Protein AF-A0A840VHY2-F1 (afdb_monomer)

Structure (mmCIF, N/CA/C/O backbone):
data_AF-A0A840VHY2-F1
#
_entry.id   AF-A0A840VHY2-F1
#
loop_
_atom_site.group_PDB
_atom_site.id
_atom_site.type_symbol
_atom_site.label_atom_id
_atom_site.label_alt_id
_atom_site.label_comp_id
_atom_site.label_asym_id
_atom_site.label_entity_id
_atom_site.label_seq_id
_atom_site.pdbx_PDB_ins_code
_atom_site.Cartn_x
_atom_site.Cartn_y
_atom_site.Cartn_z
_atom_site.occupancy
_atom_site.B_iso_or_equiv
_atom_site.auth_seq_id
_atom_site.auth_comp_id
_atom_site.auth_asym_id
_atom_site.auth_atom_id
_atom_site.pdbx_PDB_model_num
ATOM 1 N N . MET A 1 1 ? -12.587 -1.136 -8.332 1.00 75.00 1 MET A N 1
ATOM 2 C CA . MET A 1 1 ? -12.058 -1.126 -9.720 1.00 75.00 1 MET A CA 1
ATOM 3 C C . MET A 1 1 ? -10.696 -0.444 -9.816 1.00 75.00 1 MET A C 1
ATOM 5 O O . MET A 1 1 ? -9.792 -1.040 -10.387 1.00 75.00 1 MET A O 1
ATOM 9 N N . LEU A 1 2 ? -10.511 0.724 -9.185 1.00 86.31 2 LEU A N 1
ATOM 10 C CA . LEU A 1 2 ? -9.230 1.447 -9.151 1.00 86.31 2 LEU A CA 1
ATOM 11 C C . LEU A 1 2 ? -8.044 0.573 -8.717 1.00 86.31 2 LEU A C 1
ATOM 13 O O . LEU A 1 2 ? -7.010 0.560 -9.366 1.00 86.31 2 LEU A O 1
ATOM 17 N N . ARG A 1 3 ? -8.213 -0.231 -7.665 1.00 86.50 3 ARG A N 1
ATOM 18 C CA . ARG A 1 3 ? -7.134 -1.084 -7.158 1.00 86.50 3 ARG A CA 1
ATOM 19 C C . ARG A 1 3 ? -6.609 -2.098 -8.179 1.00 86.50 3 ARG A C 1
ATOM 21 O O . ARG A 1 3 ? -5.402 -2.212 -8.357 1.00 86.50 3 ARG A O 1
ATOM 28 N N . SER A 1 4 ? -7.498 -2.846 -8.832 1.00 88.25 4 SER A N 1
ATOM 29 C CA . SER A 1 4 ? -7.090 -3.825 -9.850 1.00 88.25 4 SER A CA 1
ATOM 30 C C . SER A 1 4 ? -6.409 -3.137 -11.030 1.00 88.25 4 SER A C 1
ATOM 32 O O . SER A 1 4 ? -5.451 -3.668 -11.579 1.00 88.25 4 SER A O 1
ATOM 34 N N . PHE A 1 5 ? -6.870 -1.931 -11.369 1.00 92.25 5 PHE A N 1
ATOM 35 C CA . PHE A 1 5 ? -6.256 -1.097 -12.391 1.00 92.25 5 PHE A CA 1
ATOM 36 C C . PHE A 1 5 ? -4.832 -0.667 -12.007 1.00 92.25 5 PHE A C 1
ATOM 38 O O . PHE A 1 5 ? -3.913 -0.870 -12.794 1.00 92.25 5 PHE A O 1
ATOM 45 N N . VAL A 1 6 ? -4.623 -0.157 -10.786 1.00 93.56 6 VAL A N 1
ATOM 46 C CA . VAL A 1 6 ? -3.290 0.246 -10.303 1.00 93.56 6 VAL A CA 1
ATOM 47 C C . VAL A 1 6 ? -2.339 -0.948 -10.264 1.00 93.56 6 VAL A C 1
ATOM 49 O O . VAL A 1 6 ? -1.221 -0.838 -10.748 1.00 93.56 6 VAL A O 1
ATOM 52 N N . ILE A 1 7 ? -2.790 -2.114 -9.785 1.00 93.75 7 ILE A N 1
ATOM 53 C CA . ILE A 1 7 ? -1.972 -3.338 -9.796 1.00 93.75 7 ILE A CA 1
ATOM 54 C C . ILE A 1 7 ? -1.594 -3.729 -11.230 1.00 93.75 7 ILE A C 1
ATOM 56 O O . ILE A 1 7 ? -0.434 -4.043 -11.489 1.00 93.75 7 ILE A O 1
ATOM 60 N N . GLY A 1 8 ? -2.543 -3.685 -12.169 1.00 95.50 8 GLY A N 1
ATOM 61 C CA . GLY A 1 8 ? -2.268 -3.945 -13.582 1.00 95.50 8 GLY A CA 1
ATOM 62 C C . GLY A 1 8 ? -1.224 -2.983 -14.155 1.00 95.50 8 GLY A C 1
ATOM 63 O O . GLY A 1 8 ? -0.268 -3.425 -14.787 1.00 95.50 8 GLY A O 1
ATOM 64 N N . LEU A 1 9 ? -1.354 -1.685 -13.869 1.00 95.81 9 LEU A N 1
ATOM 65 C CA . LEU A 1 9 ? -0.396 -0.661 -14.291 1.00 95.81 9 LEU A CA 1
ATOM 66 C C . LEU A 1 9 ? 1.001 -0.902 -13.700 1.00 95.81 9 LEU A C 1
ATOM 68 O O . LEU A 1 9 ? 1.990 -0.827 -14.426 1.00 95.81 9 LEU A O 1
ATOM 72 N N . SER A 1 10 ? 1.087 -1.246 -12.412 1.00 94.62 10 SER A N 1
ATOM 73 C CA . SER A 1 10 ? 2.349 -1.589 -11.749 1.00 94.62 10 SER A CA 1
ATOM 74 C C . SER A 1 10 ? 3.038 -2.775 -12.416 1.00 94.62 10 SER A C 1
ATOM 76 O O . SER A 1 10 ? 4.240 -2.729 -12.670 1.00 94.62 10 SER A O 1
ATOM 78 N N . LEU A 1 11 ? 2.283 -3.836 -12.722 1.00 96.44 11 LEU A N 1
ATOM 79 C CA . LEU A 1 11 ? 2.817 -5.032 -13.374 1.00 96.44 11 LEU A CA 1
ATOM 80 C C . LEU A 1 11 ? 3.286 -4.740 -14.801 1.00 96.44 11 LEU A C 1
ATOM 82 O O . LEU A 1 11 ? 4.338 -5.233 -15.202 1.00 96.44 11 LEU A O 1
ATOM 86 N N . LEU A 1 12 ? 2.556 -3.906 -15.547 1.00 97.00 12 LEU A N 1
ATOM 87 C CA . LEU A 1 12 ? 2.974 -3.461 -16.876 1.00 97.00 12 LEU A CA 1
ATOM 88 C C . LEU A 1 12 ? 4.256 -2.624 -16.821 1.00 97.00 12 LEU A C 1
ATOM 90 O O . LEU A 1 12 ? 5.151 -2.842 -17.633 1.00 97.00 12 LEU A O 1
ATOM 94 N N . ALA A 1 13 ? 4.381 -1.711 -15.856 1.00 95.38 13 ALA A N 1
ATOM 95 C CA . ALA A 1 13 ? 5.586 -0.903 -15.681 1.00 95.38 13 ALA A CA 1
ATOM 96 C C . ALA A 1 13 ? 6.808 -1.765 -15.311 1.00 95.38 13 ALA A C 1
ATOM 98 O O . ALA A 1 13 ? 7.882 -1.592 -15.887 1.00 95.38 13 ALA A O 1
ATOM 99 N N . LEU A 1 14 ? 6.631 -2.738 -14.410 1.00 96.19 14 LEU A N 1
ATOM 100 C CA . LEU A 1 14 ? 7.678 -3.686 -14.015 1.00 96.19 14 LEU A CA 1
ATOM 101 C C . LEU A 1 14 ? 8.089 -4.605 -15.171 1.00 96.19 14 LEU A C 1
ATOM 103 O O . LEU A 1 14 ? 9.277 -4.735 -15.460 1.00 96.19 14 LEU A O 1
ATOM 107 N N . GLY A 1 15 ? 7.117 -5.224 -15.844 1.00 95.19 15 GLY A N 1
ATOM 108 C CA . GLY A 1 15 ? 7.366 -6.129 -16.964 1.00 95.19 15 GLY A CA 1
ATOM 109 C C . GLY A 1 15 ? 7.969 -5.407 -18.167 1.00 95.19 15 GLY A C 1
ATOM 110 O O . GLY A 1 15 ? 8.944 -5.881 -18.742 1.00 95.19 15 GLY A O 1
ATOM 111 N N . GLY A 1 16 ? 7.443 -4.228 -18.506 1.00 94.25 16 GLY A N 1
ATOM 112 C CA . GLY A 1 16 ? 7.958 -3.392 -19.588 1.00 94.25 16 GLY A CA 1
ATOM 113 C C . GLY A 1 16 ? 9.378 -2.895 -19.321 1.00 94.25 16 GLY A C 1
ATOM 114 O O . GLY A 1 16 ? 10.222 -2.974 -20.210 1.00 94.25 16 GLY A O 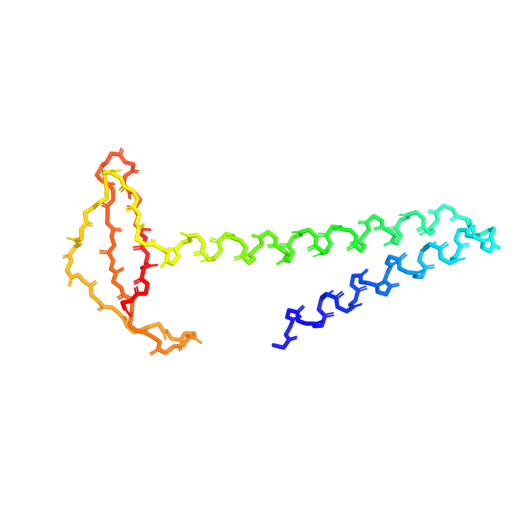1
ATOM 115 N N . GLY A 1 17 ? 9.673 -2.450 -18.095 1.00 93.50 17 GLY A N 1
ATOM 116 C CA . GLY A 1 17 ? 11.028 -2.065 -17.699 1.00 93.50 17 GLY A CA 1
ATOM 117 C C . GLY A 1 17 ? 12.014 -3.237 -17.739 1.00 93.50 17 GLY A C 1
ATOM 118 O O . GLY A 1 17 ? 13.100 -3.102 -18.298 1.00 93.50 17 GLY A O 1
ATOM 119 N N . LEU A 1 18 ? 11.618 -4.414 -17.242 1.00 95.06 18 LEU A N 1
ATOM 120 C CA . LEU A 1 18 ? 12.457 -5.616 -17.280 1.00 95.06 18 LEU A CA 1
ATOM 121 C C . LEU A 1 18 ? 12.757 -6.062 -18.718 1.00 95.06 18 LEU A C 1
ATOM 123 O O . LEU A 1 18 ? 13.916 -6.284 -19.062 1.00 95.06 18 LEU A O 1
ATOM 127 N N . LEU A 1 19 ? 11.731 -6.160 -19.569 1.00 95.94 19 LEU A N 1
ATOM 128 C CA . LEU A 1 19 ? 11.902 -6.505 -20.983 1.00 95.94 19 LEU A CA 1
ATOM 129 C C . LEU A 1 19 ? 12.755 -5.464 -21.714 1.00 95.94 19 LEU A C 1
ATOM 131 O O . LEU A 1 19 ? 13.629 -5.828 -22.497 1.00 95.94 19 LEU A O 1
ATOM 135 N N . GLY A 1 20 ? 12.543 -4.179 -21.420 1.00 94.06 20 GLY A N 1
ATOM 136 C CA . GLY A 1 20 ? 13.339 -3.083 -21.960 1.00 94.06 20 GLY A CA 1
ATOM 137 C C . GLY A 1 20 ? 14.816 -3.191 -21.586 1.00 94.06 20 GLY A C 1
ATOM 138 O O . GLY A 1 20 ? 15.664 -3.002 -22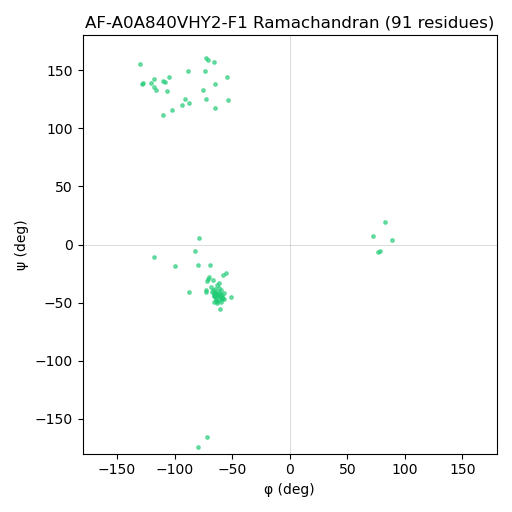.451 1.00 94.06 20 GLY A O 1
ATOM 139 N N . LEU A 1 21 ? 15.142 -3.550 -20.340 1.00 93.44 21 LEU A N 1
ATOM 14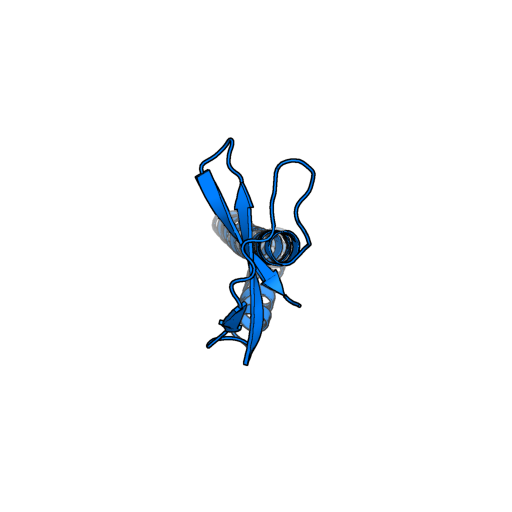0 C CA . LEU A 1 21 ? 16.528 -3.784 -19.913 1.00 93.44 21 LEU A CA 1
ATOM 141 C C . LEU A 1 21 ? 17.156 -4.993 -20.611 1.00 93.44 21 LEU A C 1
ATOM 143 O O . LEU A 1 21 ? 18.284 -4.898 -21.088 1.00 93.44 21 LEU A O 1
ATOM 147 N N . VAL A 1 22 ? 16.425 -6.108 -20.720 1.00 94.94 22 VAL A N 1
ATOM 148 C CA . VAL A 1 22 ? 16.897 -7.309 -21.435 1.00 94.94 22 VAL A CA 1
ATOM 149 C C . VAL A 1 22 ? 17.158 -7.007 -22.915 1.00 94.94 22 VAL A C 1
ATOM 151 O O . VAL A 1 22 ? 18.099 -7.540 -23.496 1.00 94.94 22 VAL A O 1
ATOM 154 N N . ALA A 1 23 ? 16.377 -6.106 -23.513 1.00 95.00 23 ALA A N 1
ATOM 155 C CA . ALA A 1 23 ? 16.555 -5.639 -24.885 1.00 95.00 23 ALA A CA 1
ATOM 156 C C . ALA A 1 23 ? 17.674 -4.584 -25.062 1.00 95.00 23 ALA A C 1
ATOM 158 O O . ALA A 1 23 ? 17.825 -4.043 -26.156 1.00 95.00 23 ALA A O 1
ATOM 159 N N . GLY A 1 24 ? 18.456 -4.273 -24.019 1.00 92.88 24 GLY A N 1
ATOM 160 C CA . GLY A 1 24 ? 19.544 -3.285 -24.077 1.00 92.88 24 GLY A CA 1
ATOM 161 C C . GLY A 1 24 ? 19.094 -1.829 -23.905 1.00 92.88 24 GLY A C 1
ATOM 162 O O . GLY A 1 24 ? 19.805 -0.905 -24.296 1.00 92.88 24 GLY A O 1
ATOM 163 N N . GLY A 1 25 ? 17.903 -1.607 -23.348 1.00 89.69 25 GLY A N 1
ATOM 164 C CA . GLY A 1 25 ? 17.346 -0.285 -23.087 1.00 89.69 25 GLY A CA 1
ATOM 165 C C . GLY A 1 25 ? 18.122 0.517 -22.038 1.00 89.69 25 GLY A C 1
ATOM 166 O O . GLY A 1 25 ? 18.823 -0.020 -21.183 1.00 89.69 25 GLY A O 1
ATOM 167 N N . GLY A 1 26 ? 17.979 1.841 -22.106 1.00 90.00 26 GLY A N 1
ATOM 168 C CA . GLY A 1 26 ? 18.707 2.775 -21.248 1.00 90.00 26 GLY A CA 1
ATOM 169 C C . GLY A 1 26 ? 18.142 2.935 -19.825 1.00 90.00 26 GLY A C 1
ATOM 170 O O . GLY A 1 26 ? 17.157 2.295 -19.448 1.00 90.00 26 GLY A O 1
ATOM 171 N N . PRO A 1 27 ? 18.710 3.872 -19.039 1.00 88.06 27 PRO A N 1
ATOM 172 C CA . PRO A 1 27 ? 18.370 4.090 -17.626 1.00 88.06 27 PRO A CA 1
ATOM 173 C C . PRO A 1 27 ? 16.883 4.354 -17.340 1.00 88.06 27 PRO A C 1
ATOM 175 O O . PRO A 1 27 ? 16.405 4.068 -16.244 1.00 88.06 27 PRO A O 1
ATOM 178 N N . GLY A 1 28 ? 16.125 4.852 -18.324 1.00 88.88 28 GLY A N 1
ATOM 179 C CA . GLY A 1 28 ? 14.677 5.052 -18.205 1.00 88.88 28 GLY A CA 1
ATOM 180 C C . GLY A 1 28 ? 13.896 3.773 -17.873 1.00 88.88 28 GLY A C 1
ATOM 181 O O . GLY A 1 28 ? 12.858 3.852 -17.221 1.00 88.88 28 GLY A O 1
ATOM 182 N N . MET A 1 29 ? 14.420 2.596 -18.235 1.00 92.69 29 MET A N 1
ATOM 183 C CA . MET A 1 29 ? 13.803 1.304 -17.910 1.00 92.69 29 MET A CA 1
ATOM 184 C C . MET A 1 29 ? 13.928 0.952 -16.425 1.00 92.69 29 MET A C 1
ATOM 186 O O . MET A 1 29 ? 13.034 0.347 -15.844 1.00 92.69 29 MET A O 1
ATOM 190 N N . ILE A 1 30 ? 15.004 1.395 -15.770 1.00 91.25 30 ILE A N 1
ATOM 191 C CA . ILE A 1 30 ? 15.137 1.279 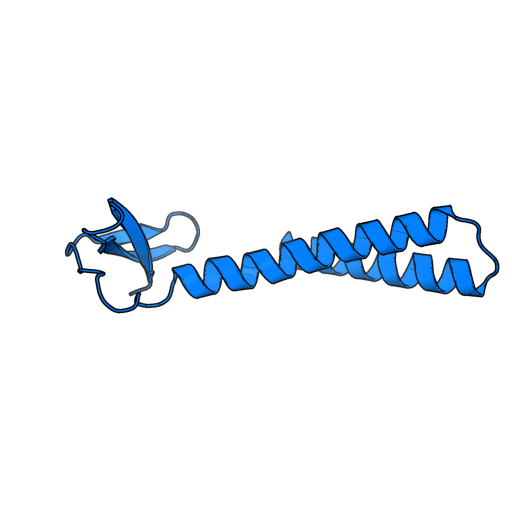-14.313 1.00 91.25 30 ILE A CA 1
ATOM 192 C C . ILE A 1 30 ? 14.108 2.196 -13.640 1.00 91.25 30 ILE A C 1
ATOM 194 O O . ILE A 1 30 ? 13.446 1.795 -12.686 1.00 91.25 30 ILE A O 1
ATOM 198 N N . GLY A 1 31 ? 13.921 3.408 -14.176 1.00 92.62 31 GLY A N 1
ATOM 199 C CA . GLY A 1 31 ? 12.921 4.358 -13.688 1.00 92.62 31 GLY A CA 1
ATOM 200 C C . GLY A 1 31 ? 11.492 3.810 -13.740 1.00 92.62 31 GLY A C 1
ATOM 201 O O . GLY A 1 31 ? 10.756 3.933 -12.761 1.00 92.62 31 GLY A O 1
ATOM 202 N N . SER A 1 32 ? 11.108 3.147 -14.836 1.00 91.88 32 SER A N 1
ATOM 203 C CA . SER A 1 32 ? 9.783 2.522 -14.947 1.00 91.88 32 SER A CA 1
ATOM 204 C C . SER A 1 32 ? 9.593 1.376 -13.951 1.00 91.88 32 SER A C 1
ATOM 206 O O . SER A 1 32 ? 8.525 1.270 -13.346 1.00 91.88 32 SER A O 1
ATOM 208 N N . MET A 1 33 ? 10.632 0.570 -13.702 1.00 94.44 33 MET A N 1
ATOM 209 C CA . MET A 1 33 ? 10.579 -0.482 -12.684 1.00 94.44 33 MET A CA 1
ATOM 210 C C . MET A 1 33 ? 10.434 0.086 -11.272 1.00 94.44 33 MET A C 1
ATOM 212 O O . MET A 1 33 ? 9.603 -0.400 -10.507 1.00 94.44 33 MET A O 1
ATOM 216 N N . ILE A 1 34 ? 11.195 1.129 -10.928 1.00 95.88 34 ILE A N 1
ATOM 217 C CA . ILE A 1 34 ? 11.083 1.805 -9.629 1.00 95.88 34 ILE A CA 1
ATOM 218 C C . ILE A 1 34 ? 9.660 2.340 -9.443 1.00 95.88 34 ILE A C 1
ATOM 220 O O . ILE A 1 34 ? 9.037 2.095 -8.412 1.00 95.88 34 ILE A O 1
ATOM 224 N N . PHE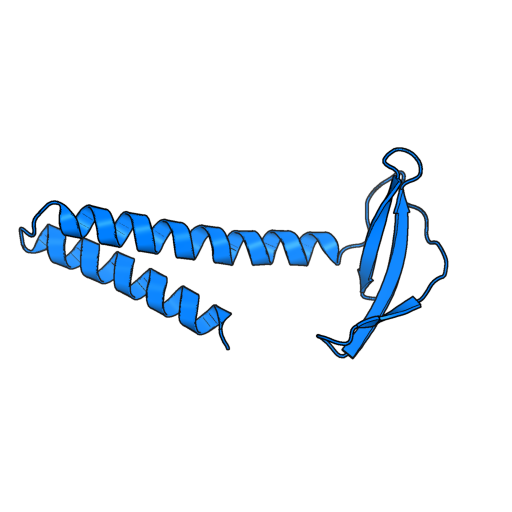 A 1 35 ? 9.115 3.012 -10.456 1.00 95.19 35 PHE A N 1
ATOM 225 C CA . PHE A 1 35 ? 7.758 3.547 -10.407 1.00 95.19 35 PHE A CA 1
ATOM 226 C C . PHE A 1 35 ? 6.701 2.448 -10.224 1.00 95.19 35 PHE A C 1
ATOM 228 O O . PHE A 1 35 ? 5.849 2.543 -9.339 1.00 95.19 35 PHE A O 1
ATOM 235 N N . GLY A 1 36 ? 6.789 1.368 -11.007 1.00 93.75 36 GLY A N 1
ATOM 236 C CA . GLY A 1 36 ? 5.900 0.214 -10.872 1.00 93.75 36 GLY A CA 1
ATOM 237 C C . GLY A 1 36 ? 5.989 -0.434 -9.490 1.00 93.75 36 GLY A C 1
ATOM 238 O O . GLY A 1 36 ? 4.962 -0.785 -8.906 1.00 93.75 36 GLY A O 1
ATOM 239 N N . LEU A 1 37 ? 7.199 -0.527 -8.929 1.00 95.75 37 LEU A N 1
ATOM 240 C CA . LEU A 1 37 ? 7.428 -1.057 -7.589 1.00 95.75 37 LEU A CA 1
ATOM 241 C C . LEU A 1 37 ? 6.765 -0.189 -6.515 1.00 95.75 37 LEU A C 1
ATOM 243 O O . LEU A 1 37 ? 6.062 -0.733 -5.669 1.00 95.75 37 LEU A O 1
ATOM 247 N N . PHE A 1 38 ? 6.931 1.136 -6.572 1.00 96.00 38 PHE A N 1
ATOM 248 C CA . PHE A 1 38 ? 6.296 2.070 -5.633 1.00 96.00 38 PHE A CA 1
ATOM 249 C C . PHE A 1 38 ? 4.769 1.974 -5.657 1.00 96.00 38 PHE A C 1
ATOM 251 O O . PHE A 1 38 ? 4.131 1.911 -4.605 1.00 96.00 38 PHE A O 1
ATOM 258 N N . LEU A 1 39 ? 4.170 1.916 -6.849 1.00 94.06 39 LEU A N 1
ATOM 259 C CA . LEU A 1 39 ? 2.723 1.758 -6.978 1.00 94.06 39 LEU A CA 1
ATOM 260 C C . LEU A 1 39 ? 2.247 0.419 -6.407 1.00 94.06 39 LEU A C 1
ATOM 262 O O . LEU A 1 39 ? 1.228 0.358 -5.715 1.00 94.06 39 LEU A O 1
ATOM 266 N N . LEU A 1 40 ? 2.982 -0.663 -6.683 1.00 93.81 40 LEU A N 1
ATOM 267 C CA . LEU A 1 40 ? 2.642 -1.993 -6.185 1.00 93.81 40 LEU A CA 1
ATOM 268 C C . LEU A 1 40 ? 2.706 -2.044 -4.653 1.00 93.81 40 LEU A C 1
ATOM 270 O O . LEU A 1 40 ? 1.751 -2.489 -4.015 1.00 93.81 40 LEU A O 1
ATOM 274 N N . THR A 1 41 ? 3.810 -1.579 -4.064 1.00 93.12 41 THR A N 1
ATOM 275 C CA . THR A 1 41 ? 4.022 -1.629 -2.613 1.00 93.12 41 THR A CA 1
ATOM 276 C C . THR A 1 41 ? 3.023 -0.752 -1.879 1.00 93.12 41 THR A C 1
ATOM 278 O O . THR A 1 41 ? 2.401 -1.241 -0.941 1.00 93.12 41 THR A O 1
ATOM 281 N N . GLY A 1 42 ? 2.777 0.478 -2.343 1.00 90.56 42 GLY A N 1
ATOM 282 C CA . GLY A 1 42 ? 1.760 1.359 -1.765 1.00 90.56 42 GLY A CA 1
ATOM 283 C C . GLY A 1 42 ? 0.372 0.718 -1.773 1.00 90.56 42 GLY A C 1
ATOM 284 O O . GLY A 1 42 ? -0.286 0.647 -0.740 1.00 90.56 42 GLY A O 1
ATOM 285 N N . THR A 1 43 ? -0.033 0.134 -2.903 1.00 89.94 43 THR A N 1
ATOM 286 C CA . THR A 1 43 ? -1.360 -0.490 -3.049 1.00 89.94 43 THR A CA 1
ATOM 287 C C . THR A 1 43 ? -1.522 -1.756 -2.197 1.00 89.94 43 THR A C 1
ATOM 289 O O . THR A 1 43 ? -2.606 -2.052 -1.685 1.00 89.94 43 THR A O 1
ATOM 292 N N . VAL A 1 44 ? -0.460 -2.554 -2.051 1.00 87.44 44 VAL A N 1
ATOM 293 C CA . VAL A 1 44 ? -0.473 -3.748 -1.192 1.00 87.44 44 VAL A CA 1
ATOM 294 C C . VAL A 1 44 ? -0.449 -3.354 0.285 1.00 87.44 44 VAL A C 1
ATOM 296 O O . VAL A 1 44 ? -1.180 -3.947 1.082 1.00 87.44 44 VAL A O 1
ATOM 299 N N . PHE A 1 45 ? 0.339 -2.342 0.644 1.00 87.56 45 PHE A N 1
ATOM 300 C CA . PHE A 1 45 ? 0.429 -1.839 2.010 1.00 87.56 45 PHE A CA 1
ATOM 301 C C . PHE A 1 45 ? -0.890 -1.216 2.463 1.00 87.56 45 PHE A C 1
ATOM 303 O O . PHE A 1 45 ? -1.360 -1.521 3.555 1.00 87.56 45 PHE A O 1
ATOM 310 N N . GLU A 1 46 ? -1.549 -0.448 1.596 1.00 83.75 46 GLU A N 1
ATOM 311 C CA . GLU A 1 46 ? -2.867 0.124 1.862 1.00 83.75 46 GLU A CA 1
ATOM 312 C C . GLU A 1 46 ? -3.897 -0.968 2.202 1.00 83.75 46 GLU A C 1
ATOM 314 O O . GLU A 1 46 ? -4.650 -0.849 3.168 1.00 83.75 46 GLU A O 1
ATOM 319 N N . ARG A 1 47 ? -3.876 -2.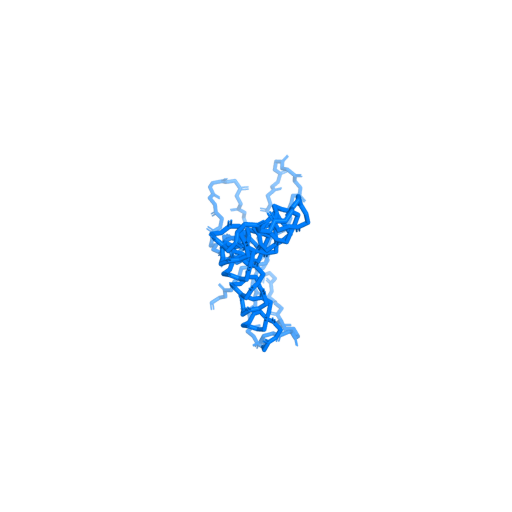105 1.488 1.00 75.19 47 ARG A N 1
ATOM 320 C CA . ARG A 1 47 ? -4.723 -3.257 1.843 1.00 75.19 47 ARG A CA 1
ATOM 321 C C . ARG A 1 47 ? -4.401 -3.799 3.228 1.00 75.19 47 ARG A C 1
ATOM 323 O O . ARG A 1 47 ? -5.322 -4.175 3.949 1.00 75.19 47 ARG A O 1
ATOM 330 N N . HIS A 1 48 ? -3.121 -3.948 3.553 1.00 73.62 48 HIS A N 1
ATOM 331 C CA . HIS A 1 48 ? -2.730 -4.490 4.850 1.00 73.62 48 HIS A CA 1
ATOM 332 C C . HIS A 1 48 ? -3.155 -3.549 5.981 1.00 73.62 48 HIS A C 1
ATOM 334 O O . HIS A 1 48 ? -3.731 -3.998 6.968 1.00 73.62 48 HIS A O 1
ATOM 340 N N . TYR A 1 49 ? -2.964 -2.247 5.782 1.00 74.75 49 TYR A N 1
ATOM 341 C CA . TYR A 1 49 ? -3.357 -1.208 6.718 1.00 74.75 49 TYR A CA 1
ATOM 342 C C . TYR A 1 49 ? -4.869 -1.201 6.972 1.00 74.75 49 TYR A C 1
ATOM 344 O O . TYR A 1 49 ? -5.291 -1.403 8.110 1.00 74.75 49 TYR A O 1
ATOM 352 N N . HIS A 1 50 ? -5.692 -1.089 5.922 1.00 72.31 50 HIS A N 1
ATOM 353 C CA . HIS A 1 50 ? -7.156 -1.096 6.065 1.00 72.31 50 HIS A CA 1
ATOM 354 C C . HIS A 1 50 ? -7.673 -2.406 6.664 1.00 72.31 50 HIS A C 1
ATOM 356 O O . HIS A 1 50 ? -8.583 -2.397 7.489 1.00 72.31 50 HIS A O 1
ATOM 362 N N . ARG A 1 51 ? -7.069 -3.548 6.306 1.00 70.12 51 ARG A N 1
ATOM 363 C CA . ARG A 1 51 ? -7.446 -4.845 6.884 1.00 70.12 51 ARG A CA 1
ATOM 364 C C . ARG A 1 51 ? -7.157 -4.910 8.383 1.00 70.12 51 ARG A C 1
ATOM 366 O O . ARG A 1 51 ? -7.980 -5.443 9.117 1.00 70.12 51 ARG A O 1
ATOM 373 N N . ASN A 1 52 ? -6.023 -4.378 8.836 1.00 69.88 52 ASN A N 1
ATOM 374 C CA . ASN A 1 52 ? -5.669 -4.373 10.256 1.00 69.88 52 ASN A CA 1
ATOM 375 C C . ASN A 1 52 ? -6.534 -3.395 11.064 1.00 69.88 52 ASN A C 1
ATOM 377 O O . ASN A 1 52 ? -6.792 -3.639 12.239 1.00 69.88 52 ASN A O 1
ATOM 381 N N . GLN A 1 53 ? -7.007 -2.307 10.450 1.00 70.25 53 GLN A N 1
ATOM 382 C CA . GLN A 1 53 ? -7.905 -1.362 11.119 1.00 70.25 53 GLN A CA 1
ATOM 383 C C . GLN A 1 53 ? -9.305 -1.926 11.377 1.00 70.25 53 GLN A C 1
ATOM 385 O O . GLN A 1 53 ? -9.937 -1.539 12.353 1.00 70.25 53 GLN A O 1
ATOM 390 N N . ARG A 1 54 ? -9.762 -2.867 10.548 1.00 71.38 54 ARG A N 1
ATOM 391 C CA . ARG A 1 54 ? -11.079 -3.513 10.680 1.00 71.38 54 ARG A CA 1
ATOM 392 C C . ARG A 1 54 ? -11.124 -4.649 11.688 1.00 71.38 54 ARG A C 1
ATOM 394 O O . ARG A 1 54 ? -12.185 -5.222 11.900 1.00 71.38 54 ARG A O 1
ATOM 401 N N . GLN A 1 55 ? -9.988 -5.025 12.264 1.00 75.62 55 GLN A N 1
ATOM 402 C CA . GLN A 1 55 ? -9.937 -6.079 13.268 1.00 75.62 55 GLN A CA 1
ATOM 403 C C . GLN A 1 55 ? -10.167 -5.506 14.661 1.00 75.62 55 GLN A C 1
ATOM 405 O O . GLN A 1 55 ? -9.791 -4.367 14.950 1.00 75.62 55 GLN A O 1
ATOM 410 N N . ILE A 1 56 ? -10.756 -6.336 15.527 1.00 76.12 56 ILE A N 1
ATOM 411 C CA . ILE A 1 56 ? -10.900 -6.027 16.948 1.00 76.12 56 ILE A CA 1
ATOM 412 C C . ILE A 1 56 ? -9.509 -5.672 17.497 1.00 76.12 56 ILE A C 1
ATOM 414 O O . ILE A 1 56 ? -8.573 -6.461 17.317 1.00 76.12 56 ILE A O 1
ATOM 418 N N . PRO A 1 57 ? -9.333 -4.490 18.109 1.00 77.75 57 PRO A N 1
ATOM 419 C CA . PRO A 1 57 ? -8.022 -4.060 18.551 1.00 77.75 57 PRO A CA 1
ATOM 420 C C . PRO A 1 57 ? -7.573 -4.860 19.786 1.00 77.75 57 PRO A C 1
ATOM 422 O O . PRO A 1 57 ? -8.381 -5.465 20.487 1.00 77.75 57 PRO A O 1
ATOM 425 N N . GLY A 1 58 ? -6.264 -4.862 20.050 1.00 79.62 58 GLY A N 1
ATOM 426 C CA . GLY A 1 58 ? -5.672 -5.545 21.204 1.00 79.62 58 GLY A CA 1
ATOM 427 C C . GLY A 1 58 ? -5.951 -4.865 22.559 1.00 79.62 58 GLY A C 1
ATOM 428 O O . GLY A 1 58 ? -6.798 -3.979 22.656 1.00 79.62 58 GLY A O 1
ATOM 429 N N . PRO A 1 59 ? -5.220 -5.252 23.620 1.00 78.69 59 PRO A N 1
ATOM 430 C CA . PRO A 1 59 ? -5.394 -4.711 24.971 1.00 78.69 59 PRO A CA 1
ATOM 431 C C . PRO A 1 59 ? -5.306 -3.175 25.027 1.00 78.69 59 PRO A C 1
ATOM 433 O O . PRO A 1 59 ? -4.504 -2.571 24.314 1.00 78.69 59 PRO A O 1
ATOM 436 N N . GLY A 1 60 ? -6.111 -2.551 25.893 1.00 82.25 60 GLY A N 1
ATOM 437 C CA . GLY A 1 60 ? -6.173 -1.090 26.060 1.00 82.25 60 GLY A CA 1
ATOM 438 C C . GLY A 1 60 ? -7.172 -0.379 25.143 1.00 82.25 60 GLY A C 1
ATOM 439 O O . GLY A 1 60 ? -7.238 0.847 25.150 1.00 82.25 60 GLY A O 1
ATOM 440 N N . TRP A 1 61 ? -7.935 -1.134 24.352 1.00 86.94 61 TRP A N 1
ATOM 441 C CA . TRP A 1 61 ? -9.048 -0.617 23.566 1.00 86.94 61 TRP A CA 1
ATOM 442 C C . TRP A 1 61 ? -10.378 -1.040 24.180 1.00 86.94 61 TRP A C 1
ATOM 444 O O . TRP A 1 61 ? -10.592 -2.217 24.467 1.00 86.94 61 TRP A O 1
ATOM 454 N N . GLU A 1 62 ? -11.285 -0.083 24.325 1.00 87.56 62 GLU A N 1
ATOM 455 C CA . GLU A 1 62 ? -12.604 -0.271 24.910 1.00 87.56 62 GLU A CA 1
ATOM 456 C C . GLU A 1 62 ? -13.706 0.028 23.896 1.00 87.56 62 GLU A C 1
ATOM 458 O O . GLU A 1 62 ? -13.610 0.945 23.074 1.00 87.56 62 GLU A O 1
ATOM 463 N N . ARG A 1 63 ? -14.780 -0.762 23.953 1.00 87.31 63 ARG A N 1
ATOM 464 C CA . ARG A 1 63 ? -15.981 -0.527 23.151 1.00 87.31 63 ARG A CA 1
ATOM 465 C C . ARG A 1 63 ? -16.725 0.677 23.706 1.00 87.31 63 ARG A C 1
ATOM 467 O O . ARG A 1 63 ? -17.143 0.668 24.857 1.00 87.31 63 ARG A O 1
ATOM 474 N N . THR A 1 64 ? -16.982 1.656 22.848 1.00 88.38 64 THR A N 1
ATOM 475 C CA . THR A 1 64 ? -17.800 2.825 23.210 1.00 88.38 64 THR A CA 1
ATOM 476 C C . THR A 1 64 ? -19.303 2.529 23.172 1.00 88.38 64 THR A C 1
ATOM 478 O O . THR A 1 64 ? -20.098 3.275 23.732 1.00 88.38 64 THR A O 1
ATOM 481 N N . GLY A 1 65 ? -19.713 1.448 22.495 1.00 86.25 65 GLY A N 1
ATOM 482 C CA . GLY A 1 65 ? -21.119 1.133 22.223 1.00 86.25 65 GLY A CA 1
ATOM 483 C C . GLY A 1 65 ? -21.724 1.938 21.067 1.00 86.25 65 GLY A C 1
ATOM 484 O O . GLY A 1 65 ? -22.850 1.658 20.653 1.00 86.25 65 GLY A O 1
ATOM 485 N N . GLU A 1 66 ? -20.984 2.897 20.504 1.00 86.81 66 GLU A N 1
ATOM 486 C CA . GLU A 1 66 ? -21.408 3.648 19.328 1.00 86.81 66 GLU A CA 1
ATOM 487 C C . GLU A 1 66 ? -21.272 2.786 18.067 1.00 86.81 66 GLU A C 1
ATOM 489 O O . GLU A 1 66 ? -20.238 2.155 17.824 1.00 86.81 66 GLU A O 1
ATOM 494 N N . THR A 1 67 ? -22.321 2.776 17.241 1.00 88.19 67 THR A N 1
ATOM 495 C CA . THR A 1 67 ? -22.328 2.084 15.948 1.00 88.19 67 THR A CA 1
ATOM 496 C C . THR A 1 67 ? -22.763 3.028 14.838 1.00 88.19 67 THR A C 1
ATOM 498 O O . THR A 1 67 ? -23.687 3.823 15.004 1.00 88.19 67 THR A O 1
ATOM 501 N N . PHE A 1 68 ? -22.093 2.931 13.694 1.00 86.69 68 PHE A N 1
ATOM 502 C CA . PHE A 1 68 ? -22.330 3.762 12.521 1.00 86.69 68 PHE A CA 1
ATOM 503 C C . PHE A 1 68 ? -22.471 2.884 11.285 1.00 86.69 68 PHE A C 1
ATOM 505 O O . PHE A 1 68 ? -21.954 1.770 11.229 1.00 86.69 68 PHE A O 1
ATOM 512 N N . LYS A 1 69 ? -23.167 3.391 10.270 1.00 84.25 69 LYS A N 1
ATOM 513 C CA . LYS A 1 69 ? -23.229 2.742 8.962 1.00 84.25 69 LYS A CA 1
ATOM 514 C C . LYS A 1 69 ? -22.143 3.342 8.078 1.00 84.25 69 LYS A C 1
ATOM 516 O O . LYS A 1 69 ? -22.164 4.548 7.847 1.00 84.25 69 LYS A O 1
ATOM 521 N N . ASP A 1 70 ? -21.211 2.522 7.605 1.00 78.19 70 ASP A N 1
ATOM 522 C CA . ASP A 1 70 ? -20.153 2.969 6.702 1.00 78.19 70 ASP A CA 1
ATOM 523 C C . ASP A 1 70 ? -20.788 3.413 5.368 1.00 78.19 70 ASP A C 1
ATOM 525 O O . ASP A 1 70 ? -21.422 2.594 4.695 1.00 78.19 70 ASP A O 1
ATOM 529 N N . PRO A 1 71 ? -20.666 4.691 4.963 1.00 72.00 71 PRO A N 1
ATOM 530 C CA . PRO A 1 71 ? -21.225 5.174 3.700 1.00 72.00 71 PRO A CA 1
ATOM 531 C C . PRO A 1 71 ? -20.502 4.607 2.467 1.00 72.00 71 PRO A C 1
ATOM 533 O O . PRO A 1 71 ? -21.041 4.662 1.363 1.00 72.00 71 PRO A O 1
ATOM 536 N N . THR A 1 72 ? -19.296 4.073 2.645 1.00 70.88 72 THR A N 1
ATOM 537 C CA . THR A 1 72 ? -18.422 3.565 1.583 1.00 70.88 72 THR A CA 1
ATOM 538 C C . THR A 1 72 ? -18.714 2.101 1.277 1.00 70.88 72 THR A C 1
ATOM 540 O O . THR A 1 72 ? -18.745 1.707 0.113 1.00 70.88 72 THR A O 1
ATOM 543 N N . GLU A 1 73 ? -18.945 1.295 2.317 1.00 69.06 73 GLU A N 1
ATOM 544 C CA . GLU A 1 73 ? -19.106 -0.162 2.192 1.00 69.06 73 GLU A CA 1
ATOM 545 C C . GLU A 1 73 ? -20.475 -0.678 2.639 1.00 69.06 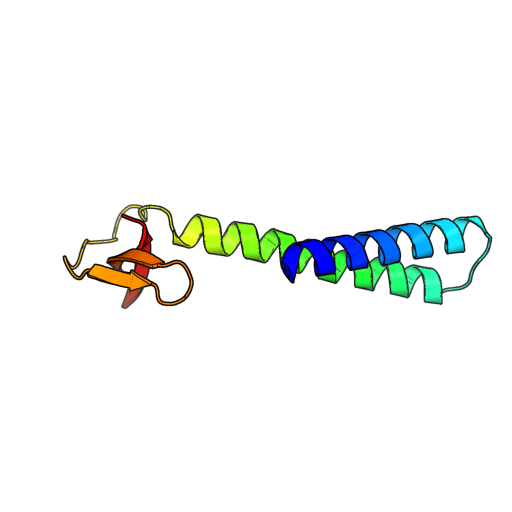73 GLU A C 1
ATOM 547 O O . GLU A 1 73 ? -20.829 -1.826 2.378 1.00 69.06 73 GLU A O 1
ATOM 552 N N . GLY A 1 74 ? -21.282 0.166 3.282 1.00 7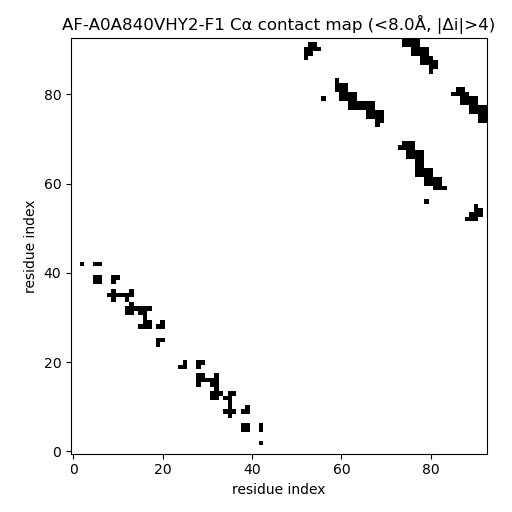3.75 74 GLY A N 1
ATOM 553 C CA . GLY A 1 74 ? -22.637 -0.154 3.728 1.00 73.75 74 GLY A CA 1
ATOM 554 C C . GLY A 1 74 ? -22.716 -1.020 4.989 1.00 73.75 74 GLY A C 1
ATOM 555 O O . GLY A 1 74 ? -23.823 -1.220 5.498 1.00 73.75 74 GLY A O 1
ATOM 556 N N . GLY A 1 75 ? -21.579 -1.512 5.492 1.00 79.44 75 GLY A N 1
ATOM 557 C CA . GLY A 1 75 ? -21.470 -2.300 6.720 1.00 79.44 75 GLY A CA 1
ATOM 558 C C . GLY A 1 75 ? -21.712 -1.477 7.988 1.00 79.44 75 GLY A C 1
ATOM 559 O O . GLY A 1 75 ? -21.605 -0.250 7.984 1.00 79.44 75 GLY A O 1
ATOM 560 N N . VAL A 1 76 ? -22.059 -2.153 9.086 1.00 83.69 76 VAL A N 1
ATOM 561 C CA . VAL A 1 76 ? -22.135 -1.521 10.410 1.00 83.69 76 VAL A CA 1
ATOM 562 C C . VAL A 1 76 ? -20.753 -1.593 11.046 1.00 83.69 76 VAL A C 1
ATOM 564 O O . VAL A 1 76 ? -20.209 -2.680 11.230 1.00 83.69 76 VAL A O 1
ATOM 567 N N . VAL A 1 77 ? -20.204 -0.433 11.388 1.00 88.00 77 VAL A N 1
ATOM 568 C CA . VAL A 1 77 ? -18.955 -0.309 12.136 1.00 88.00 77 VAL A CA 1
ATOM 569 C C . VAL A 1 77 ? -19.254 0.077 13.576 1.00 88.00 77 VAL A C 1
ATOM 571 O O . VAL A 1 77 ? -20.183 0.833 13.857 1.00 88.00 77 VAL A O 1
ATOM 574 N N . GLU A 1 78 ? -18.461 -0.440 14.496 1.00 90.06 78 GLU A N 1
ATOM 575 C CA . GLU A 1 78 ? -18.482 -0.110 15.911 1.00 90.06 78 GLU A CA 1
ATOM 576 C C . GLU A 1 78 ? -17.228 0.679 16.279 1.00 90.06 78 GLU A C 1
ATOM 578 O O . GLU A 1 78 ? -16.128 0.391 15.796 1.00 90.06 78 GLU A O 1
ATOM 583 N N . VAL A 1 79 ? -17.389 1.677 17.145 1.00 89.25 79 VAL A N 1
ATOM 584 C CA . VAL A 1 79 ? -16.284 2.534 17.571 1.00 89.25 79 VAL A CA 1
ATOM 585 C C . VAL A 1 79 ? -15.619 1.981 18.822 1.00 89.25 79 VAL A C 1
ATOM 587 O O . VAL A 1 79 ? -16.246 1.783 19.868 1.00 89.25 79 VAL A O 1
ATOM 590 N N . TRP A 1 80 ? -14.311 1.797 18.713 1.00 90.38 80 TRP A N 1
ATOM 591 C CA . TRP A 1 80 ? -13.415 1.449 19.803 1.00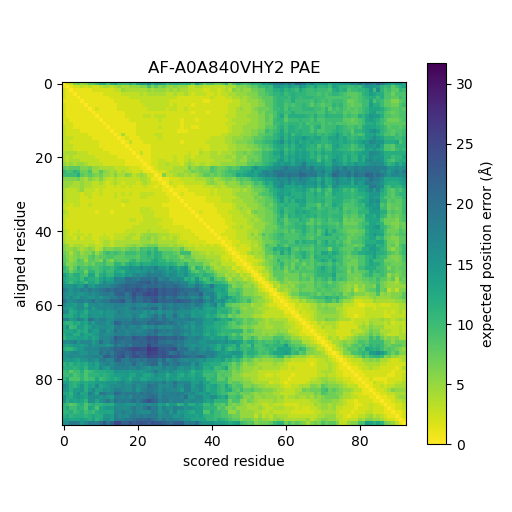 90.38 80 TRP A CA 1
ATOM 592 C C . TRP A 1 80 ? -12.538 2.650 20.147 1.00 90.38 80 TRP A C 1
ATOM 594 O O . TRP A 1 80 ? -12.060 3.355 19.254 1.00 90.38 80 TRP A O 1
ATOM 604 N N . PHE A 1 81 ? -12.316 2.871 21.436 1.00 89.50 81 PHE A N 1
ATOM 605 C CA . PHE A 1 81 ? -11.514 3.969 21.962 1.00 89.50 81 PHE A CA 1
ATOM 606 C C . PHE A 1 81 ? -10.342 3.433 22.776 1.00 89.50 81 PHE A C 1
ATOM 608 O O . PHE A 1 81 ? -10.494 2.478 23.531 1.00 89.50 81 PHE A O 1
ATOM 615 N N . ASN A 1 82 ? -9.170 4.039 22.619 1.00 89.19 82 ASN A N 1
ATOM 616 C CA . ASN A 1 82 ? -8.002 3.729 23.429 1.00 89.19 82 ASN A CA 1
ATOM 617 C C . ASN A 1 82 ? -7.703 4.904 24.360 1.00 89.19 82 ASN A C 1
ATOM 619 O O . ASN A 1 82 ? -7.272 5.959 23.900 1.00 89.19 82 ASN A O 1
ATOM 623 N N . GLU A 1 83 ? -7.893 4.721 25.666 1.00 85.25 83 GLU A N 1
ATOM 624 C CA . GLU A 1 83 ? -7.730 5.813 26.637 1.00 85.25 83 GLU A CA 1
ATOM 625 C C . GLU A 1 83 ? -6.282 6.304 26.759 1.00 85.25 83 GLU A C 1
ATOM 627 O O . GLU A 1 83 ? -6.039 7.477 27.022 1.00 85.25 83 GLU A O 1
ATOM 632 N N . THR A 1 84 ? -5.305 5.416 26.547 1.00 86.50 84 THR A N 1
ATOM 633 C CA . THR A 1 84 ? -3.879 5.741 26.710 1.00 86.50 84 THR A CA 1
ATOM 634 C C . THR A 1 84 ? -3.364 6.638 25.586 1.00 86.50 84 THR A C 1
ATOM 636 O O . THR A 1 84 ? -2.559 7.534 25.823 1.00 86.50 84 THR A O 1
ATOM 639 N N . SER A 1 85 ? -3.810 6.387 24.355 1.00 86.25 85 SER A N 1
ATOM 640 C CA . SER A 1 85 ? -3.381 7.123 23.155 1.00 86.25 85 SER A CA 1
ATOM 641 C C . SER A 1 85 ? -4.375 8.196 22.704 1.00 86.25 85 SER A C 1
ATOM 643 O O . SER A 1 85 ? -4.010 9.082 21.936 1.00 86.25 85 SER A O 1
ATOM 645 N N . GLY A 1 86 ? -5.629 8.121 23.155 1.00 86.44 86 GLY A N 1
ATOM 646 C CA . GLY A 1 86 ? -6.730 8.947 22.663 1.00 86.44 86 GLY A CA 1
ATOM 647 C C . GLY A 1 86 ? -7.220 8.565 21.259 1.00 86.44 86 GLY A C 1
ATOM 648 O O . GLY A 1 86 ? -8.041 9.283 20.686 1.00 86.44 86 GLY A O 1
ATOM 649 N N . GLU A 1 87 ? -6.734 7.462 20.680 1.00 87.06 87 GLU A N 1
ATOM 650 C CA . GLU A 1 87 ? -7.126 7.029 19.338 1.00 87.06 87 GLU A CA 1
ATOM 651 C C . GLU A 1 87 ? -8.545 6.443 19.298 1.00 87.06 87 GLU A C 1
ATOM 653 O O . GLU A 1 87 ? -9.025 5.805 20.239 1.00 87.06 87 GLU A O 1
ATOM 658 N N . ARG A 1 88 ? -9.205 6.612 18.146 1.00 87.19 88 ARG A N 1
ATOM 659 C CA . ARG A 1 88 ? -10.493 5.990 17.818 1.00 87.19 88 ARG A CA 1
ATOM 660 C C . ARG A 1 88 ? -10.335 5.085 16.608 1.00 87.19 88 ARG A C 1
ATOM 662 O O . ARG A 1 88 ? -9.730 5.485 15.614 1.00 87.19 88 ARG A O 1
ATOM 669 N N . ARG A 1 89 ? -10.909 3.886 16.671 1.00 85.81 89 ARG A N 1
ATOM 670 C CA . ARG A 1 89 ? -10.887 2.909 15.579 1.00 85.81 89 ARG A CA 1
ATOM 671 C C . ARG A 1 89 ? -12.296 2.427 15.273 1.00 85.81 89 ARG A C 1
ATOM 673 O O . ARG A 1 89 ? -13.076 2.166 16.182 1.00 85.81 89 ARG A O 1
ATOM 680 N N . TYR A 1 90 ? -12.591 2.307 13.987 1.00 86.38 90 TYR A N 1
ATOM 681 C CA . TYR A 1 90 ? -13.868 1.832 13.470 1.00 86.38 90 TYR A CA 1
ATOM 682 C C . TYR A 1 90 ? -13.683 0.387 13.017 1.00 86.38 90 TYR A C 1
ATOM 684 O O . TYR A 1 90 ? -12.885 0.114 12.122 1.00 86.38 90 TYR A O 1
ATOM 692 N N . VAL A 1 91 ? -14.378 -0.532 13.674 1.00 85.62 91 VAL A N 1
ATOM 693 C CA . VAL A 1 91 ? -14.221 -1.979 13.496 1.00 85.62 91 VAL A CA 1
ATOM 694 C C . VAL A 1 91 ? -15.525 -2.530 12.939 1.00 85.62 91 VAL A C 1
ATOM 696 O O . VAL A 1 91 ? -16.590 -2.184 13.439 1.00 85.62 91 VAL A O 1
ATOM 699 N N . GLU A 1 92 ? -15.471 -3.361 11.901 1.00 81.06 92 GLU A N 1
ATOM 700 C CA . GLU A 1 92 ? -16.680 -3.996 11.360 1.00 81.06 92 GLU A CA 1
ATOM 701 C C . GLU A 1 92 ? -17.292 -4.954 12.392 1.00 81.06 92 GLU A C 1
ATOM 703 O O . GLU A 1 92 ? -16.568 -5.677 13.082 1.00 81.06 92 GLU A O 1
ATOM 708 N N . ARG A 1 93 ? -18.624 -4.931 12.514 1.00 69.50 93 ARG A N 1
ATOM 709 C CA . ARG A 1 93 ? -19.375 -5.828 13.400 1.00 69.50 93 ARG A CA 1
ATOM 710 C C . ARG A 1 93 ? -19.683 -7.174 12.749 1.00 69.50 93 ARG A C 1
ATOM 712 O O . ARG A 1 93 ? -20.057 -7.179 11.557 1.00 69.50 93 ARG A O 1
#

Foldseek 3Di:
DVLVVLLVQLVCLLVVLVVCVVVVHDPVSVVSNVVSVVSNCVSVVVVVVVVVLQDDDDPQKDFPVDWDQDPVPRFIWTWIARPVVRDITTYGD

Organism: NCBI:txid1303579

Secondary structure (DSSP, 8-state):
-HHHHHHHHHHHHHHHHHHHHHTT--THHHHHHHHHHHHHHHHHHHHHHHHHHTSPP-TTEEEEEEEEE-TTT--EEEEEEETTT--EEEEE-

Nearest PDB structures (foldseek):
  7oyc-assembly1_h1  TM=7.667E-01  e=2.050E+00  Xenopus laevis
  8qie-assembly1_a  TM=7.443E-01  e=7.515E+00  Leishmania major strain Friedlin
  9f1b-assembly1_Bh  TM=4.836E-01  e=2.659E+00  Oryctolagus cuniculus
  3spj-assembly1_A  TM=4.821E-01  e=1.921E+00  Gallus gallus

Sequence (93 aa):
MLRSFVIGLSLLALGGGLLGLVAGGGPGMIGSMIFGLFLLTGTVFERHYHRNQRQIPGPGWERTGETFKDPTEGGVVEVWFNETSGERRYVER

Mean predicted aligned error: 8.39 Å

Radius of gyration: 20.01 Å; Cα contacts (8 Å, |Δi|>4): 117; chains: 1; bounding box: 43×16×52 Å

Solvent-accessible surface area (backbone atoms only — not comparable to full-atom values): 5116 Å² total; per-residue (Å²): 111,68,65,65,49,50,46,50,52,15,50,49,27,34,50,51,13,52,52,34,46,77,73,70,48,61,74,67,28,58,52,34,28,53,53,13,47,54,51,38,51,51,58,52,47,50,52,53,52,57,55,58,49,40,40,85,73,64,92,70,55,42,78,68,81,47,72,47,71,39,92,89,78,68,46,51,28,34,38,32,37,22,80,89,79,69,48,76,44,60,20,63,112

pLDDT: mean 86.75, std 7.94, range [69.06, 97.0]